Protein AF-A0A133VMM1-F1 (afdb_monomer_lite)

Organism: NCBI:txid1698280

Sequence (182 aa):
MSSNRRFHTDSRLSENFTERGLATLTGQEPHKWGRYILKELLDNALEAVEEDSNNPHIDINIETAKAYRGWKPTEIQVHDNGAGIEEERVEKIFENIDKFGGTKRHYNLPTRGNIGNALMTILGIHGLVGNPLTVKSRDKVHEISVEEDTVSNVPKIIRDSKPVNIDGTEIVADLCIPGAEA

InterPro domains:
  IPR003594 Histidine kinase/HSP90-like ATPase domain [PF02518] (36-105)
  IPR036890 Histidine kinase/HSP90-like ATPase superfamily [G3DSA:3.30.565.10] (4-177)
  IPR036890 Histidine kinase/HSP90-like ATPase superfamily [SSF55874] (35-138)

Radius of gyration: 17.37 Å; chains: 1; bounding box: 45×35×64 Å

Secondary structure (DSSP, 8-state):
----PPP----HHHHTTSHHHHHHHHSS-GGGHHHHHHHHHHHHHHHHHHHH-SS--EEEEEEEEEETTEEEEEEEEEEE-SS---HHHHHHHHHTTTS---SSTTS--S-S-TTS-HHHHHHHHHHHH-SPEEEEETTEEEEEEEE--TTTT-PEEEEEEEE---SSEEEEEE-PPTT---

Structure (mmCIF, N/CA/C/O backbone):
data_AF-A0A133VMM1-F1
#
_entry.id   AF-A0A133VMM1-F1
#
loop_
_atom_site.group_PDB
_atom_site.id
_atom_site.type_symbol
_atom_site.label_atom_id
_atom_site.label_alt_id
_atom_site.label_comp_id
_atom_site.label_asym_id
_atom_site.label_entity_id
_atom_site.label_seq_id
_atom_site.pdbx_PDB_ins_code
_atom_site.Cartn_x
_atom_site.Cartn_y
_atom_site.Cartn_z
_atom_site.occupancy
_atom_site.B_iso_or_equiv
_atom_site.auth_seq_id
_atom_site.auth_comp_id
_atom_site.auth_asym_id
_atom_site.auth_atom_id
_atom_site.pdbx_PDB_model_num
ATOM 1 N N . MET A 1 1 ? -16.585 2.333 43.494 1.00 45.25 1 MET A N 1
ATOM 2 C CA . MET A 1 1 ? -15.659 1.679 42.545 1.00 45.25 1 MET A CA 1
ATOM 3 C C . MET A 1 1 ? -14.640 2.721 42.122 1.00 45.25 1 MET A C 1
ATOM 5 O O . MET A 1 1 ? -15.044 3.731 41.560 1.00 45.25 1 MET A O 1
ATOM 9 N N . SER A 1 2 ? -13.367 2.557 42.492 1.00 45.53 2 SER A N 1
ATOM 10 C CA . SER A 1 2 ? -12.320 3.486 42.053 1.00 45.53 2 SER A CA 1
ATOM 11 C C . SER A 1 2 ? -12.076 3.261 40.564 1.00 45.53 2 SER A C 1
ATOM 13 O O . SER A 1 2 ? -11.796 2.141 40.142 1.00 45.53 2 SER A O 1
ATOM 15 N N . SER A 1 3 ? -12.259 4.304 39.763 1.00 54.03 3 SER A N 1
ATOM 16 C CA . SER A 1 3 ? -11.972 4.278 38.335 1.00 54.03 3 SER A CA 1
ATOM 17 C C . SER A 1 3 ? -10.457 4.145 38.150 1.00 54.03 3 SER A C 1
ATOM 19 O O . SER A 1 3 ? -9.737 5.109 38.397 1.00 54.03 3 SER A O 1
ATOM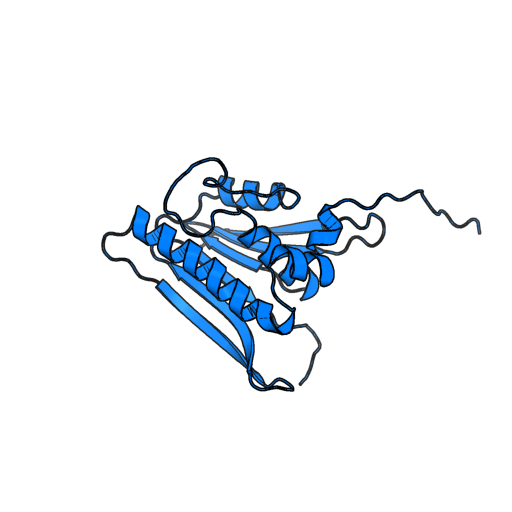 21 N N . ASN A 1 4 ? -9.984 2.978 37.697 1.00 62.22 4 ASN A N 1
ATOM 22 C CA . ASN A 1 4 ? -8.586 2.691 37.331 1.00 62.22 4 ASN A CA 1
ATOM 23 C C . ASN A 1 4 ? -8.146 3.477 36.077 1.00 62.22 4 ASN A C 1
ATOM 25 O O . ASN A 1 4 ? -7.768 2.903 35.059 1.00 62.22 4 ASN A O 1
ATOM 29 N N . ARG A 1 5 ? -8.212 4.810 36.121 1.00 56.50 5 ARG A N 1
ATOM 30 C CA . ARG A 1 5 ? -7.669 5.665 35.062 1.00 56.50 5 ARG A CA 1
ATOM 31 C C . ARG A 1 5 ? -6.154 5.705 35.214 1.00 56.50 5 ARG A C 1
ATOM 33 O O . ARG A 1 5 ? -5.648 6.105 36.260 1.00 56.50 5 ARG A O 1
ATOM 40 N N . ARG A 1 6 ? -5.443 5.258 34.182 1.00 61.59 6 ARG A N 1
ATOM 41 C CA . ARG A 1 6 ? -3.986 5.374 34.079 1.00 61.59 6 ARG A CA 1
ATOM 42 C C . ARG A 1 6 ? -3.631 6.652 33.322 1.00 61.59 6 ARG A C 1
ATOM 44 O O . ARG A 1 6 ? -4.417 7.127 32.510 1.00 61.59 6 ARG A O 1
ATOM 51 N N . PHE A 1 7 ? -2.458 7.203 33.621 1.00 56.31 7 PHE A N 1
ATOM 52 C CA . PHE A 1 7 ? -1.860 8.275 32.830 1.00 56.31 7 PHE A CA 1
ATOM 53 C C . PHE A 1 7 ? -1.581 7.750 31.417 1.00 56.31 7 PHE A C 1
ATOM 55 O O . PHE A 1 7 ? -1.070 6.638 31.273 1.00 56.31 7 PHE A O 1
ATOM 62 N N . HIS A 1 8 ? -1.942 8.529 30.403 1.00 55.78 8 HIS A N 1
ATOM 63 C CA . HIS A 1 8 ? -1.816 8.162 28.997 1.00 55.78 8 HIS A CA 1
ATOM 64 C C . HIS A 1 8 ? -0.985 9.219 28.260 1.00 55.78 8 HIS A C 1
ATOM 66 O O . HIS A 1 8 ? -0.982 10.391 28.641 1.00 55.78 8 HIS A O 1
ATOM 72 N N . THR A 1 9 ? -0.239 8.781 27.251 1.00 51.09 9 THR A N 1
ATOM 73 C CA . THR A 1 9 ? 0.563 9.635 26.374 1.00 51.09 9 THR A CA 1
ATOM 74 C C . THR A 1 9 ? 0.254 9.280 24.930 1.00 51.09 9 THR A C 1
ATOM 76 O O . THR A 1 9 ? 0.409 8.121 24.547 1.00 51.09 9 THR A O 1
ATOM 79 N N . ASP A 1 10 ? -0.115 10.273 24.126 1.00 53.34 10 ASP A N 1
ATOM 80 C CA . ASP A 1 10 ? -0.284 10.099 22.687 1.00 53.34 10 ASP A CA 1
ATOM 81 C C . ASP A 1 10 ? 1.079 10.019 21.987 1.00 53.34 10 ASP A C 1
ATOM 83 O O . ASP A 1 10 ? 1.976 10.835 22.220 1.00 53.34 10 ASP A O 1
ATOM 87 N N . SER A 1 11 ? 1.239 9.029 21.111 1.00 63.03 11 SER A N 1
ATOM 88 C CA . SER A 1 11 ? 2.399 8.927 20.224 1.00 63.03 11 SER A CA 1
ATOM 89 C C . SER A 1 11 ? 2.092 9.596 18.883 1.00 63.03 11 SER A C 1
ATOM 91 O O . SER A 1 11 ? 0.953 9.580 18.432 1.00 63.03 11 SER A O 1
ATOM 93 N N . ARG A 1 12 ? 3.104 10.128 18.182 1.00 64.12 12 ARG A N 1
ATOM 94 C CA . ARG A 1 12 ? 2.920 10.639 16.804 1.00 64.12 12 ARG A CA 1
ATOM 95 C C . ARG A 1 12 ? 2.403 9.575 15.830 1.00 64.12 12 ARG A C 1
ATOM 97 O O . ARG A 1 12 ? 1.841 9.929 14.803 1.00 64.12 12 ARG A O 1
ATOM 104 N N . LEU A 1 13 ? 2.570 8.292 16.162 1.00 69.88 13 LEU A N 1
ATOM 105 C CA . LEU A 1 13 ? 2.031 7.186 15.381 1.00 69.88 13 LEU A CA 1
ATOM 106 C C . LEU A 1 13 ? 0.502 7.243 15.304 1.00 69.88 13 LEU A C 1
ATOM 108 O O . LEU A 1 13 ? -0.031 6.941 14.246 1.00 69.88 13 LEU A O 1
ATOM 112 N N . SER A 1 14 ? -0.203 7.667 16.359 1.00 69.69 14 SER A N 1
ATOM 113 C CA . SER A 1 14 ? -1.670 7.737 16.324 1.00 69.69 14 SER A CA 1
ATOM 114 C C . SER A 1 14 ? -2.173 8.740 15.282 1.00 69.69 14 SER A C 1
ATOM 116 O O . SER A 1 14 ? -3.182 8.487 14.631 1.00 69.69 14 SER A O 1
ATOM 118 N N . GLU A 1 15 ? -1.427 9.822 15.018 1.00 75.31 15 GLU A N 1
ATOM 119 C CA . GLU A 1 15 ? -1.781 10.799 13.980 1.00 75.31 15 GLU A CA 1
ATOM 120 C C . GLU A 1 15 ? -1.805 10.172 12.576 1.00 75.31 15 GLU A C 1
ATOM 122 O O . GLU A 1 15 ? -2.644 10.563 11.761 1.00 75.31 15 GLU A O 1
ATOM 127 N N . ASN A 1 16 ? -0.981 9.147 12.317 1.00 79.00 16 ASN A N 1
ATOM 128 C CA . ASN A 1 16 ? -0.958 8.411 11.045 1.00 79.00 16 ASN A CA 1
ATOM 129 C C . ASN A 1 16 ? -2.244 7.599 10.791 1.00 79.00 16 ASN A C 1
ATOM 131 O O . ASN A 1 16 ? -2.436 7.113 9.682 1.00 79.00 16 ASN A O 1
ATOM 135 N N . PHE A 1 17 ? -3.125 7.473 11.787 1.00 84.00 17 PHE A N 1
ATOM 136 C CA . PHE A 1 17 ? -4.394 6.738 11.716 1.00 84.00 17 PHE A CA 1
ATOM 137 C C . PHE A 1 17 ? -5.583 7.636 12.069 1.00 84.00 17 PHE A C 1
ATOM 139 O O . PHE A 1 17 ? -6.626 7.169 12.507 1.00 84.00 17 PHE A O 1
ATOM 146 N N . THR A 1 18 ? -5.435 8.948 11.877 1.00 86.69 18 THR A N 1
ATOM 147 C CA . THR A 1 18 ? -6.542 9.909 11.970 1.00 86.69 18 THR A CA 1
ATOM 148 C C . THR A 1 18 ? -6.792 10.547 10.616 1.00 86.69 18 THR A C 1
ATOM 150 O O . THR A 1 18 ? -5.847 10.785 9.863 1.00 86.69 18 THR A O 1
ATOM 153 N N . GLU A 1 19 ? -8.040 10.926 10.325 1.00 89.44 19 GLU A N 1
ATOM 154 C CA . GLU A 1 19 ? -8.354 11.610 9.064 1.00 89.44 19 GLU A CA 1
ATOM 155 C C . GLU A 1 19 ? -7.519 12.877 8.857 1.00 89.44 19 GLU A C 1
ATOM 157 O O . GLU A 1 19 ? -6.968 13.102 7.781 1.00 89.44 19 GLU A O 1
ATOM 162 N N . ARG A 1 20 ? -7.364 13.685 9.912 1.00 89.00 20 ARG A N 1
ATOM 163 C CA . ARG A 1 20 ? -6.597 14.938 9.871 1.00 89.00 20 ARG A CA 1
ATOM 164 C C . ARG A 1 20 ? -5.105 14.701 9.630 1.00 89.00 20 ARG A C 1
ATOM 166 O O . ARG A 1 20 ? -4.487 15.427 8.847 1.00 89.00 20 ARG A O 1
ATOM 173 N N . GLY A 1 21 ? -4.514 13.726 10.318 1.00 88.44 21 GLY A N 1
ATOM 174 C CA . GLY A 1 21 ? -3.098 13.407 10.149 1.00 88.44 21 GLY A CA 1
ATOM 175 C C . GLY A 1 21 ? -2.823 12.813 8.771 1.00 88.44 21 GLY A C 1
ATOM 176 O O . GLY A 1 21 ? -1.923 13.283 8.077 1.00 88.44 21 GLY A O 1
ATOM 177 N N . LEU A 1 22 ? -3.671 11.899 8.296 1.00 89.81 22 LEU A N 1
ATOM 178 C CA . LEU A 1 22 ? -3.579 11.354 6.940 1.00 89.81 22 LEU A CA 1
ATOM 179 C C . LEU A 1 22 ? -3.786 12.418 5.862 1.00 89.81 22 LEU A C 1
ATOM 181 O O . LEU A 1 22 ? -3.026 12.449 4.896 1.00 89.81 22 LEU A O 1
ATOM 185 N N . ALA A 1 23 ? -4.728 13.348 6.025 1.00 90.94 23 ALA A N 1
ATOM 186 C CA . ALA A 1 23 ? -4.884 14.462 5.090 1.00 90.94 23 ALA A CA 1
ATOM 187 C C . ALA A 1 23 ? -3.620 15.338 5.020 1.00 90.94 23 ALA A C 1
ATOM 189 O O . ALA A 1 23 ? -3.220 15.777 3.943 1.00 90.94 23 ALA A O 1
ATOM 190 N N . THR A 1 24 ? -2.938 15.522 6.154 1.00 89.50 24 THR A N 1
ATOM 191 C CA . THR A 1 24 ? -1.663 16.251 6.226 1.00 89.50 24 THR A CA 1
ATOM 192 C C . THR A 1 24 ? -0.529 15.483 5.539 1.00 89.50 24 THR A C 1
ATOM 194 O O . THR A 1 24 ? 0.218 16.065 4.756 1.00 89.50 24 THR A O 1
ATOM 197 N N . LEU A 1 25 ? -0.405 14.177 5.797 1.00 86.94 25 LEU A N 1
ATOM 198 C CA . LEU A 1 25 ? 0.664 13.328 5.254 1.00 86.94 25 LEU A CA 1
ATOM 199 C C . LEU A 1 25 ? 0.517 13.057 3.753 1.00 86.94 25 LEU A C 1
ATOM 201 O O . LEU A 1 25 ? 1.519 12.959 3.045 1.00 86.94 25 LEU A O 1
ATOM 205 N N . THR A 1 26 ? -0.719 12.919 3.276 1.00 89.00 26 THR A N 1
ATOM 206 C CA . THR A 1 26 ? -1.033 12.675 1.859 1.00 89.00 26 THR A CA 1
ATOM 207 C C . THR A 1 26 ? -1.166 13.972 1.059 1.00 89.00 26 THR A C 1
ATOM 209 O O . THR A 1 26 ? -1.059 13.958 -0.167 1.00 89.00 26 THR A O 1
ATOM 212 N N . GLY A 1 27 ? -1.429 15.098 1.732 1.00 91.06 27 GLY A N 1
ATOM 213 C CA . GLY A 1 27 ? -1.816 16.356 1.092 1.00 91.06 27 GLY A CA 1
ATOM 214 C C . GLY A 1 27 ? -3.175 16.280 0.385 1.00 91.06 27 GLY A C 1
ATOM 215 O O . GLY A 1 27 ? -3.448 17.093 -0.499 1.00 91.06 27 GLY A O 1
ATOM 216 N N . GLN A 1 28 ? -4.005 15.284 0.713 1.00 92.94 28 GLN A N 1
ATOM 217 C CA . GLN A 1 28 ? -5.286 15.021 0.064 1.00 92.94 28 GLN A CA 1
ATOM 218 C C . GLN A 1 28 ? -6.419 14.899 1.081 1.00 92.94 28 GLN A C 1
ATOM 220 O O . GLN A 1 28 ? -6.287 14.265 2.123 1.00 92.94 28 GLN A O 1
ATOM 225 N N . GLU A 1 29 ? -7.573 15.450 0.720 1.00 91.31 29 GLU A N 1
ATOM 226 C CA . GLU A 1 29 ? -8.823 15.256 1.457 1.00 91.31 29 GLU A CA 1
ATOM 227 C C . GLU A 1 29 ? -9.279 13.783 1.412 1.00 91.31 29 GLU A C 1
ATOM 229 O O . GLU A 1 29 ? -9.057 13.130 0.385 1.00 91.31 29 GLU A O 1
ATOM 234 N N . PRO A 1 30 ? -10.012 13.275 2.426 1.00 90.19 30 PRO A N 1
ATOM 235 C CA . PRO A 1 30 ? -10.423 11.867 2.495 1.00 90.19 30 PRO A CA 1
ATOM 236 C C . PRO A 1 30 ? -11.118 11.336 1.234 1.00 90.19 30 PRO A C 1
ATOM 238 O O . PRO A 1 30 ? -10.804 10.260 0.729 1.00 90.19 30 PRO A O 1
ATOM 241 N N . HIS A 1 31 ? -11.992 12.140 0.622 1.00 88.06 31 HIS A N 1
ATOM 242 C CA . HIS A 1 31 ? -12.698 11.774 -0.614 1.00 88.06 31 HIS A CA 1
ATOM 243 C C . HIS A 1 31 ? -11.787 11.622 -1.851 1.00 88.06 31 HIS A C 1
ATOM 245 O O . HIS A 1 31 ? -12.254 11.196 -2.908 1.00 88.06 31 HIS A O 1
ATOM 251 N N . LYS A 1 32 ? -10.505 11.996 -1.757 1.00 91.12 32 LYS A N 1
ATOM 252 C CA . LYS A 1 32 ? -9.495 11.846 -2.815 1.00 91.12 32 LYS A CA 1
ATOM 253 C C . LYS A 1 32 ? -8.502 10.720 -2.539 1.00 91.12 32 LYS A C 1
ATOM 255 O O . LYS A 1 32 ? -7.676 10.449 -3.410 1.00 91.12 32 LYS A O 1
ATOM 260 N N . TRP A 1 33 ? -8.574 10.046 -1.391 1.00 92.25 33 TRP A N 1
ATOM 261 C CA . TRP A 1 33 ? -7.592 9.027 -1.024 1.00 92.25 33 TRP A CA 1
ATOM 262 C C . TRP A 1 33 ? -7.523 7.854 -1.996 1.00 92.25 33 TRP A C 1
ATOM 264 O O . TRP A 1 33 ? -6.423 7.414 -2.292 1.00 92.25 33 TRP A O 1
ATOM 274 N N . GLY A 1 34 ? -8.631 7.431 -2.611 1.00 93.25 34 GLY A N 1
ATOM 275 C CA . GLY A 1 34 ? -8.564 6.420 -3.675 1.00 93.25 34 GLY A CA 1
ATOM 276 C C . GLY A 1 34 ? -7.642 6.832 -4.837 1.00 93.25 34 GLY A C 1
ATOM 277 O O . GLY A 1 34 ? -6.850 6.036 -5.326 1.00 93.25 34 GLY A O 1
ATOM 278 N N . ARG A 1 35 ? -7.648 8.112 -5.240 1.00 92.06 35 ARG A N 1
ATOM 279 C CA . ARG A 1 35 ? -6.727 8.611 -6.282 1.00 92.06 35 ARG A CA 1
ATOM 280 C C . ARG A 1 35 ? -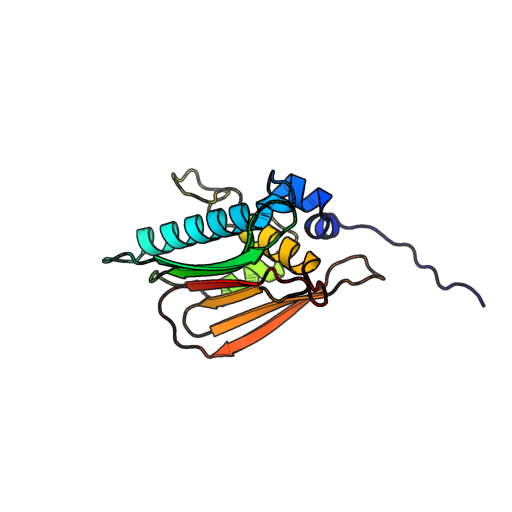5.281 8.663 -5.799 1.00 92.06 35 ARG A C 1
ATOM 282 O O . ARG A 1 35 ? -4.378 8.394 -6.583 1.00 92.06 35 ARG A O 1
ATOM 289 N N . TYR A 1 36 ? -5.075 9.034 -4.537 1.00 93.62 36 TYR A N 1
ATOM 290 C CA . TYR A 1 36 ? -3.757 9.016 -3.906 1.00 93.62 36 TYR A CA 1
ATOM 291 C C . TYR A 1 36 ? -3.179 7.598 -3.886 1.00 93.62 36 TYR A C 1
ATOM 293 O O . TYR A 1 36 ? -2.081 7.398 -4.389 1.00 93.62 36 TYR A O 1
ATOM 301 N N . ILE A 1 37 ? -3.949 6.618 -3.403 1.00 94.81 37 ILE A N 1
ATOM 302 C CA . ILE A 1 37 ? -3.555 5.206 -3.346 1.00 94.81 37 ILE A CA 1
ATOM 303 C C . ILE A 1 37 ? -3.163 4.711 -4.737 1.00 94.81 37 ILE A C 1
ATOM 305 O O . ILE A 1 37 ? -2.047 4.235 -4.909 1.00 94.81 37 ILE A O 1
ATOM 309 N N . LEU A 1 38 ? -4.024 4.901 -5.746 1.00 95.44 38 LEU A N 1
ATOM 310 C CA . LEU A 1 38 ? -3.715 4.502 -7.123 1.00 95.44 38 LEU A CA 1
ATOM 311 C C . LEU A 1 38 ? -2.397 5.112 -7.616 1.00 95.44 38 LEU A C 1
ATOM 313 O O . LEU A 1 38 ? -1.576 4.411 -8.197 1.00 95.44 38 LEU A O 1
ATOM 317 N N . LYS A 1 39 ? -2.190 6.413 -7.383 1.00 93.81 39 LYS A N 1
ATOM 318 C CA . LYS A 1 39 ? -0.970 7.114 -7.791 1.00 93.81 39 LYS A CA 1
ATOM 319 C C . LYS A 1 39 ? 0.266 6.524 -7.112 1.00 93.81 39 LYS A C 1
ATOM 321 O O . LYS A 1 39 ? 1.263 6.306 -7.789 1.00 93.81 39 LYS A O 1
ATOM 326 N N . GLU A 1 40 ? 0.219 6.284 -5.803 1.00 93.56 40 GLU A N 1
ATOM 327 C CA . GLU A 1 40 ? 1.368 5.756 -5.058 1.00 93.56 40 GLU A CA 1
ATOM 328 C C . GLU A 1 40 ? 1.682 4.299 -5.428 1.00 93.56 40 GLU A C 1
ATOM 330 O O . GLU A 1 40 ? 2.848 3.948 -5.587 1.00 93.56 40 GLU A O 1
ATOM 335 N N . LEU A 1 41 ? 0.659 3.457 -5.607 1.00 93.69 41 LEU A N 1
ATOM 336 C CA . LEU A 1 41 ? 0.846 2.074 -6.051 1.00 93.69 41 LEU A CA 1
ATOM 337 C C . LEU A 1 41 ? 1.406 2.014 -7.475 1.00 93.69 41 LEU A C 1
ATOM 339 O O . LEU A 1 41 ? 2.346 1.266 -7.726 1.00 93.69 41 LEU A O 1
ATOM 343 N N . LEU A 1 42 ? 0.887 2.842 -8.385 1.00 93.62 42 LEU A N 1
ATOM 344 C CA . LEU A 1 42 ? 1.380 2.919 -9.758 1.00 93.62 42 LEU A CA 1
ATOM 345 C C . LEU A 1 42 ? 2.817 3.448 -9.832 1.00 93.62 42 LEU A C 1
ATOM 347 O O . LEU A 1 42 ? 3.610 2.931 -10.612 1.00 93.62 42 LEU A O 1
ATOM 351 N N . ASP A 1 43 ? 3.166 4.460 -9.031 1.00 90.31 43 ASP A N 1
ATOM 352 C CA . ASP A 1 43 ? 4.543 4.954 -8.956 1.00 90.31 43 ASP A CA 1
ATOM 353 C C . ASP A 1 43 ? 5.499 3.835 -8.504 1.00 90.31 43 ASP A C 1
ATOM 355 O O . ASP A 1 43 ? 6.548 3.670 -9.119 1.00 90.31 43 ASP A O 1
ATOM 359 N N . ASN A 1 44 ? 5.127 3.032 -7.498 1.00 88.25 44 ASN A N 1
ATOM 360 C CA . ASN A 1 44 ? 5.946 1.901 -7.043 1.00 88.25 44 ASN A CA 1
ATOM 361 C C . ASN A 1 44 ? 6.058 0.788 -8.099 1.00 88.25 44 ASN A C 1
ATOM 363 O O . ASN A 1 44 ? 7.147 0.260 -8.310 1.00 88.25 44 ASN A O 1
ATOM 367 N N . ALA A 1 45 ? 4.951 0.452 -8.766 1.00 91.81 45 ALA A N 1
ATOM 368 C CA . ALA A 1 45 ? 4.914 -0.556 -9.824 1.00 91.81 45 ALA A CA 1
ATOM 369 C C . ALA A 1 45 ? 5.804 -0.162 -11.012 1.00 91.81 45 ALA A C 1
ATOM 371 O O . ALA A 1 45 ? 6.592 -0.973 -11.492 1.00 91.81 45 ALA A O 1
ATOM 372 N N . LEU A 1 46 ? 5.729 1.103 -11.450 1.00 91.25 46 LEU A N 1
ATOM 373 C CA . LEU A 1 46 ?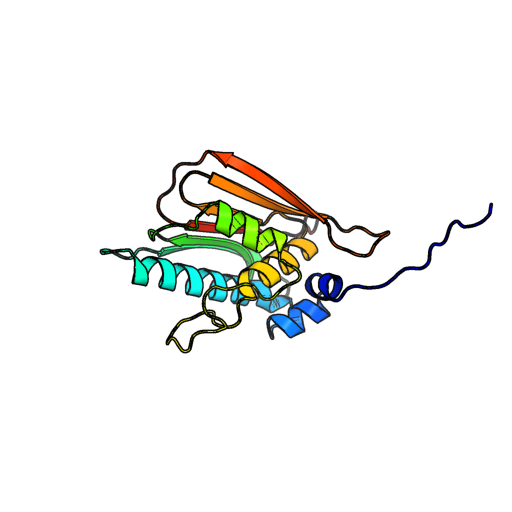 6.579 1.640 -12.517 1.00 91.25 46 LEU A CA 1
ATOM 374 C C . LEU A 1 46 ? 8.060 1.517 -12.170 1.00 91.25 46 LEU A C 1
ATOM 376 O O . LEU A 1 46 ? 8.842 1.063 -12.997 1.00 91.25 46 LEU A O 1
ATOM 380 N N . GLU A 1 47 ? 8.441 1.870 -10.945 1.00 87.00 47 GLU A N 1
ATOM 381 C CA . GLU A 1 47 ? 9.830 1.728 -10.512 1.00 87.00 47 GLU A CA 1
ATOM 382 C C . GLU A 1 47 ? 10.293 0.270 -10.497 1.00 87.00 47 GLU A C 1
ATOM 384 O O . GLU A 1 47 ? 11.404 -0.022 -10.934 1.00 87.00 47 GLU A O 1
ATOM 389 N N . ALA A 1 48 ? 9.446 -0.650 -10.029 1.00 87.75 48 ALA A N 1
ATOM 390 C CA . ALA A 1 48 ? 9.787 -2.067 -9.959 1.00 87.75 48 ALA A CA 1
ATOM 391 C C . ALA A 1 48 ? 10.043 -2.675 -11.348 1.00 87.75 48 ALA A C 1
ATOM 393 O O . ALA A 1 48 ? 10.987 -3.449 -11.518 1.00 87.75 48 ALA A O 1
ATOM 394 N N . VAL A 1 49 ? 9.235 -2.314 -12.349 1.00 92.06 49 VAL A N 1
ATOM 395 C CA . VAL A 1 49 ? 9.394 -2.842 -13.714 1.00 92.06 49 VAL A CA 1
ATOM 396 C C . VAL A 1 49 ? 10.492 -2.132 -14.503 1.00 92.06 49 VAL A C 1
ATOM 398 O O . VAL A 1 49 ? 11.126 -2.767 -15.342 1.00 92.06 49 VAL A O 1
ATOM 401 N N . GLU A 1 50 ? 10.753 -0.848 -14.234 1.00 88.31 50 GLU A N 1
ATOM 402 C CA . GLU A 1 50 ? 11.864 -0.099 -14.842 1.00 88.31 50 GLU A CA 1
ATOM 403 C C . GLU A 1 50 ? 13.234 -0.644 -14.408 1.00 88.31 50 GLU A C 1
ATOM 405 O O . GLU A 1 50 ? 14.183 -0.608 -15.193 1.00 88.31 50 GLU A O 1
ATOM 410 N N . GLU A 1 51 ? 13.347 -1.148 -13.175 1.00 80.25 51 GLU A N 1
ATOM 411 C CA . GLU A 1 51 ? 14.603 -1.671 -12.628 1.00 80.25 51 GLU A CA 1
ATOM 412 C C . GLU A 1 51 ? 14.921 -3.110 -13.089 1.00 80.25 51 GLU A C 1
ATOM 414 O O . GLU A 1 51 ? 16.103 -3.441 -13.193 1.00 80.25 51 GLU A O 1
ATOM 419 N N . ASP A 1 52 ? 13.916 -3.955 -13.382 1.00 79.06 52 ASP A N 1
ATOM 420 C CA . ASP A 1 52 ? 14.136 -5.414 -13.494 1.00 79.06 52 ASP A CA 1
ATOM 421 C C . ASP A 1 52 ? 13.355 -6.148 -14.611 1.00 79.06 52 ASP A C 1
ATOM 423 O O . ASP A 1 52 ? 13.487 -7.362 -14.767 1.00 79.06 52 ASP A O 1
ATOM 427 N N . SER A 1 53 ? 12.550 -5.457 -15.432 1.00 75.12 53 SER A N 1
ATOM 428 C CA . SER A 1 53 ? 11.758 -6.109 -16.490 1.00 75.12 53 SER A CA 1
ATOM 429 C C . SER A 1 53 ? 12.193 -5.711 -17.902 1.00 75.12 53 SER A C 1
ATOM 431 O O . SER A 1 53 ? 12.153 -4.549 -18.298 1.00 75.12 53 SER A O 1
ATOM 433 N N . ASN A 1 54 ? 12.536 -6.708 -18.727 1.00 80.75 54 ASN A N 1
ATOM 434 C CA . ASN A 1 54 ? 12.807 -6.511 -20.160 1.00 80.75 54 ASN A CA 1
ATOM 435 C C . ASN A 1 54 ? 11.526 -6.301 -20.996 1.00 80.75 54 ASN A C 1
ATOM 437 O O . ASN A 1 54 ? 11.608 -5.936 -22.168 1.00 80.75 54 ASN A O 1
ATOM 441 N N . ASN A 1 55 ? 10.350 -6.564 -20.416 1.00 89.88 55 ASN A N 1
ATOM 442 C CA . ASN A 1 55 ? 9.039 -6.345 -21.023 1.00 89.88 55 ASN A CA 1
ATOM 443 C C . ASN A 1 55 ? 8.061 -5.877 -19.926 1.00 89.88 55 ASN A C 1
ATOM 445 O O . ASN A 1 55 ? 7.290 -6.697 -19.412 1.00 89.88 55 ASN A O 1
ATOM 449 N N . PRO A 1 56 ? 8.140 -4.598 -19.518 1.00 91.88 56 PRO A N 1
ATOM 450 C CA . PRO A 1 56 ? 7.405 -4.080 -18.370 1.00 91.88 56 PRO A CA 1
ATOM 451 C C . PRO A 1 56 ? 5.893 -4.178 -18.593 1.00 91.88 56 PRO A C 1
ATOM 453 O O . PRO A 1 56 ? 5.375 -3.744 -19.625 1.00 91.88 56 PRO A O 1
ATOM 456 N N . HIS A 1 57 ? 5.194 -4.738 -17.610 1.00 94.31 57 HIS A N 1
ATOM 457 C CA . HIS A 1 57 ? 3.747 -4.910 -17.606 1.00 94.31 57 HIS A CA 1
ATOM 458 C C . HIS A 1 57 ? 3.178 -4.493 -16.255 1.00 94.31 57 HIS A C 1
ATOM 460 O O . HIS A 1 57 ? 3.729 -4.853 -15.215 1.00 94.31 57 HIS A O 1
ATOM 466 N N . ILE A 1 58 ? 2.085 -3.730 -16.287 1.00 96.69 58 ILE A N 1
ATOM 467 C CA . ILE A 1 58 ? 1.351 -3.315 -15.094 1.00 96.69 58 ILE A CA 1
ATOM 468 C C . ILE A 1 58 ? -0.139 -3.476 -15.379 1.00 96.69 58 ILE A C 1
ATOM 470 O O . ILE A 1 58 ? -0.665 -2.835 -16.293 1.00 96.69 58 ILE A O 1
ATOM 474 N N . ASP A 1 59 ? -0.809 -4.287 -14.571 1.00 97.81 59 ASP A N 1
ATOM 475 C CA . ASP A 1 59 ? -2.257 -4.436 -14.566 1.00 97.81 59 ASP A CA 1
ATOM 476 C C . ASP A 1 59 ? -2.869 -3.563 -13.472 1.00 97.81 59 ASP A C 1
ATOM 478 O O . ASP A 1 59 ? -2.399 -3.518 -12.333 1.00 97.81 59 ASP A O 1
ATOM 482 N N . ILE A 1 60 ? -3.943 -2.855 -13.821 1.00 98.06 60 ILE A N 1
ATOM 483 C CA . ILE A 1 60 ? -4.683 -2.004 -12.890 1.00 98.06 60 ILE A CA 1
ATOM 484 C C . ILE A 1 60 ? -6.154 -2.388 -12.966 1.00 98.06 60 ILE A C 1
ATOM 486 O O . ILE A 1 60 ? -6.787 -2.227 -14.012 1.00 98.06 60 ILE A O 1
ATOM 490 N N . ASN A 1 61 ? -6.710 -2.823 -11.840 1.00 97.88 61 ASN A N 1
ATOM 491 C CA . ASN A 1 61 ? -8.140 -3.040 -11.681 1.00 97.88 61 ASN A CA 1
ATOM 492 C C . ASN A 1 61 ? -8.694 -2.079 -10.622 1.00 97.88 61 ASN A C 1
ATOM 494 O O . ASN A 1 61 ? -8.088 -1.865 -9.571 1.00 97.88 61 ASN A O 1
ATOM 498 N N . ILE A 1 62 ? -9.830 -1.448 -10.922 1.00 96.62 62 ILE A N 1
ATOM 499 C CA . ILE A 1 62 ? -10.479 -0.493 -10.021 1.00 96.62 62 ILE A CA 1
ATOM 500 C C . ILE A 1 62 ? -11.964 -0.807 -9.987 1.00 96.62 62 ILE A C 1
ATOM 502 O O . ILE A 1 62 ? -12.688 -0.549 -10.953 1.00 96.62 62 ILE A O 1
ATOM 506 N N . GLU A 1 63 ? -12.428 -1.290 -8.844 1.00 95.44 63 GLU A N 1
ATOM 507 C CA . GLU A 1 63 ? -13.854 -1.396 -8.583 1.00 95.44 63 GLU A CA 1
ATOM 508 C C . GLU A 1 63 ? -14.390 -0.061 -8.075 1.00 95.44 63 GLU A C 1
ATOM 510 O O . GLU A 1 63 ? -13.707 0.685 -7.364 1.00 95.44 63 GLU A O 1
ATOM 515 N N . THR A 1 64 ? -15.623 0.276 -8.456 1.00 92.88 64 THR A N 1
ATOM 516 C CA . THR A 1 64 ? -16.241 1.538 -8.048 1.00 92.88 64 THR A CA 1
ATOM 517 C C . THR A 1 64 ? -17.687 1.354 -7.624 1.00 92.88 64 THR A C 1
ATOM 519 O O . THR A 1 64 ? -18.426 0.549 -8.187 1.00 92.88 64 THR A O 1
ATOM 522 N N . ALA A 1 65 ? -18.116 2.187 -6.679 1.00 89.56 65 ALA A N 1
ATOM 523 C CA . ALA A 1 65 ? -19.507 2.294 -6.269 1.00 89.56 65 ALA A CA 1
ATOM 524 C C . ALA A 1 65 ? -20.009 3.733 -6.380 1.00 89.56 65 ALA A C 1
ATOM 526 O O . ALA A 1 65 ? -19.245 4.708 -6.340 1.00 89.56 65 ALA A O 1
ATOM 527 N N . LYS A 1 66 ? -21.330 3.866 -6.502 1.00 87.6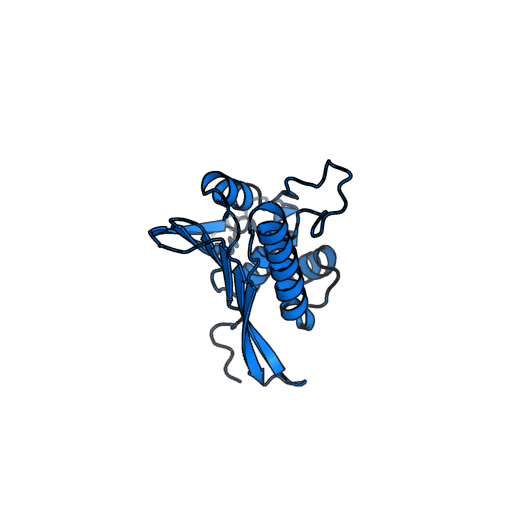9 66 LYS A N 1
ATOM 528 C CA . LYS A 1 66 ? -21.998 5.164 -6.513 1.00 87.69 66 LYS A CA 1
ATOM 529 C C . LYS A 1 66 ? -21.839 5.838 -5.147 1.00 87.69 66 LYS A C 1
ATOM 531 O O . LYS A 1 66 ? -22.003 5.217 -4.104 1.00 87.69 66 LYS A O 1
ATOM 536 N N . ALA A 1 67 ? -21.540 7.127 -5.164 1.00 80.62 67 ALA A N 1
ATOM 537 C CA . ALA A 1 67 ? -21.450 7.990 -3.996 1.00 80.62 67 ALA A CA 1
ATOM 538 C C . ALA A 1 67 ? -22.307 9.246 -4.202 1.00 80.62 67 ALA A C 1
ATOM 540 O O . ALA A 1 67 ? -22.778 9.529 -5.306 1.00 80.62 67 ALA A O 1
ATOM 541 N N . TYR A 1 68 ? -22.466 10.050 -3.145 1.00 76.31 68 TYR A N 1
ATOM 542 C CA . TYR A 1 68 ? -23.250 11.292 -3.187 1.00 76.31 68 TYR A CA 1
ATOM 543 C C . TYR A 1 68 ? -22.823 12.247 -4.321 1.00 76.31 68 TYR A C 1
ATOM 545 O O . TYR A 1 68 ? -23.651 12.951 -4.896 1.00 76.31 68 TYR A O 1
ATOM 553 N N . ARG A 1 69 ? -21.531 12.253 -4.684 1.00 74.75 69 ARG A N 1
ATOM 554 C CA . ARG A 1 69 ? -20.973 13.042 -5.795 1.00 74.75 69 ARG A CA 1
ATOM 555 C C . ARG A 1 69 ? -20.197 12.173 -6.786 1.00 74.75 69 ARG A C 1
ATOM 557 O O . ARG A 1 69 ? -18.985 12.312 -6.922 1.00 74.75 69 ARG A O 1
ATOM 564 N N . GLY A 1 70 ? -20.909 11.306 -7.502 1.00 83.69 70 GLY A N 1
ATOM 565 C CA . GLY A 1 70 ? -20.353 10.519 -8.606 1.00 83.69 70 GLY A CA 1
ATOM 566 C C . GLY A 1 70 ? -19.977 9.103 -8.189 1.00 83.69 70 GLY A C 1
ATOM 567 O O . GLY A 1 70 ? -20.749 8.445 -7.499 1.00 83.69 70 GLY A O 1
ATOM 568 N N . TRP A 1 71 ? -18.815 8.635 -8.632 1.00 86.12 71 TRP A N 1
ATOM 569 C CA . TRP A 1 71 ? -18.299 7.299 -8.337 1.00 86.12 71 TRP A CA 1
ATOM 570 C C . TRP A 1 71 ? -17.066 7.409 -7.451 1.00 86.12 71 TRP A C 1
ATOM 572 O O . TRP A 1 71 ? -16.241 8.306 -7.645 1.00 86.12 71 TRP A O 1
ATOM 582 N N . LYS A 1 72 ? -16.948 6.502 -6.485 1.00 88.00 72 LYS A N 1
ATOM 583 C CA . LYS A 1 72 ? -15.759 6.359 -5.644 1.00 88.00 72 LYS A CA 1
ATOM 584 C C . LYS A 1 72 ? -15.139 4.975 -5.856 1.00 88.00 72 LYS A C 1
ATOM 586 O O . LYS A 1 72 ? -15.905 4.026 -6.030 1.00 88.00 72 LYS A O 1
ATOM 591 N N . PRO A 1 73 ? -13.802 4.848 -5.830 1.00 91.88 73 PRO A N 1
ATOM 592 C CA . PRO A 1 73 ? -13.154 3.546 -5.759 1.00 91.88 73 PRO A CA 1
ATOM 593 C C . PRO A 1 73 ? -13.585 2.799 -4.496 1.00 91.88 73 PRO A C 1
ATOM 595 O O . PRO A 1 73 ? -13.658 3.402 -3.422 1.00 91.88 73 PRO A O 1
ATOM 598 N N . THR A 1 74 ? -13.886 1.518 -4.650 1.00 93.06 74 THR A N 1
ATOM 599 C CA . THR A 1 74 ? -14.169 0.571 -3.564 1.00 93.06 74 THR A CA 1
ATOM 600 C C . THR A 1 74 ? -13.059 -0.448 -3.410 1.00 93.06 74 THR A C 1
ATOM 602 O O . THR A 1 74 ? -12.803 -0.877 -2.299 1.00 93.06 74 THR A O 1
ATOM 605 N N . GLU A 1 75 ? -12.353 -0.758 -4.492 1.00 96.12 75 GLU A N 1
ATOM 606 C CA . GLU A 1 75 ? -11.138 -1.560 -4.475 1.00 96.12 75 GLU A CA 1
ATOM 607 C C . GLU A 1 75 ? -10.173 -1.001 -5.521 1.00 96.12 75 GLU A C 1
ATOM 609 O O . GLU A 1 75 ? -10.593 -0.556 -6.595 1.00 96.12 75 GLU A O 1
ATOM 614 N N . ILE A 1 76 ? -8.884 -0.984 -5.196 1.00 97.81 76 ILE A N 1
ATOM 615 C CA . ILE A 1 76 ? -7.812 -0.664 -6.136 1.00 97.81 76 ILE A CA 1
ATOM 616 C C . ILE A 1 76 ? -6.796 -1.792 -6.077 1.00 97.81 76 ILE A C 1
ATOM 618 O O . ILE A 1 76 ? -6.201 -2.036 -5.031 1.00 97.81 76 ILE A O 1
ATOM 622 N N . GLN A 1 77 ? -6.559 -2.424 -7.214 1.00 98.00 77 GLN A N 1
ATOM 623 C CA . GLN A 1 77 ? -5.555 -3.458 -7.388 1.00 98.00 77 GLN A CA 1
ATOM 624 C C . GLN A 1 77 ? -4.543 -2.991 -8.430 1.00 98.00 77 GLN A C 1
ATOM 626 O O . GLN A 1 77 ? -4.916 -2.560 -9.523 1.00 98.00 77 GLN A O 1
ATOM 631 N N . VAL A 1 78 ? -3.262 -3.071 -8.078 1.00 97.94 78 VAL A N 1
ATOM 632 C CA . VAL A 1 78 ? -2.144 -2.818 -8.992 1.00 97.94 78 VAL A CA 1
ATOM 633 C C . VAL A 1 78 ? -1.212 -4.017 -8.928 1.00 97.94 78 VAL A C 1
ATOM 635 O O . VAL A 1 78 ? -0.741 -4.358 -7.843 1.00 97.94 78 VAL A O 1
ATOM 638 N N . HIS A 1 79 ? -0.968 -4.643 -10.076 1.00 97.50 79 HIS A N 1
ATOM 639 C CA . HIS A 1 79 ? -0.022 -5.743 -10.252 1.00 97.50 79 HIS A CA 1
ATOM 640 C C . HIS A 1 79 ? 1.068 -5.336 -11.236 1.00 97.50 79 HIS A C 1
ATOM 642 O O . HIS A 1 79 ? 0.776 -4.724 -12.259 1.00 97.50 79 HIS A O 1
ATOM 648 N N . ASP A 1 80 ? 2.314 -5.662 -10.919 1.00 96.19 80 ASP A N 1
ATOM 649 C CA . ASP A 1 80 ? 3.476 -5.458 -11.772 1.00 96.19 80 ASP A CA 1
ATOM 650 C C . ASP A 1 80 ? 4.258 -6.760 -11.956 1.00 96.19 80 ASP A C 1
ATOM 652 O O . ASP A 1 80 ? 4.254 -7.619 -11.078 1.00 96.19 80 ASP A O 1
ATOM 656 N N . ASN A 1 81 ? 4.962 -6.888 -13.083 1.00 95.19 81 ASN A N 1
ATOM 657 C CA . ASN A 1 81 ? 5.817 -8.042 -13.380 1.00 95.19 81 ASN A CA 1
ATOM 658 C C . ASN A 1 81 ? 7.308 -7.806 -13.058 1.00 95.19 81 ASN A C 1
ATOM 660 O O . ASN A 1 81 ? 8.180 -8.343 -13.745 1.00 95.19 81 ASN A O 1
ATOM 664 N N . GLY A 1 82 ? 7.613 -6.958 -12.070 1.00 92.81 82 GLY A N 1
ATOM 665 C CA . GLY A 1 82 ? 8.977 -6.646 -11.643 1.00 92.81 82 GLY A CA 1
ATOM 666 C C . GLY A 1 82 ? 9.599 -7.712 -10.731 1.00 92.81 82 GLY A C 1
ATOM 667 O O . GLY A 1 82 ? 9.166 -8.862 -10.672 1.00 92.81 82 GLY A O 1
ATOM 668 N N . ALA A 1 83 ? 10.620 -7.313 -9.967 1.00 89.25 83 ALA A N 1
ATOM 669 C CA . ALA A 1 83 ? 11.398 -8.193 -9.078 1.00 89.25 83 ALA A CA 1
ATOM 670 C C . ALA A 1 83 ? 10.614 -8.770 -7.878 1.00 89.25 83 ALA A C 1
ATOM 672 O O . ALA A 1 83 ? 11.078 -9.675 -7.168 1.00 89.25 83 ALA A O 1
ATOM 673 N N . GLY A 1 84 ? 9.469 -8.162 -7.565 1.00 89.81 84 GLY A N 1
ATOM 674 C CA . GLY A 1 84 ? 8.800 -8.336 -6.284 1.00 89.81 84 GLY A CA 1
ATOM 675 C C . GLY A 1 84 ? 9.556 -7.688 -5.114 1.00 89.81 84 GLY A C 1
ATOM 676 O O . GLY A 1 84 ? 10.733 -7.325 -5.182 1.00 89.81 84 GLY A O 1
ATOM 677 N N . ILE A 1 85 ? 8.872 -7.577 -3.984 1.00 85.88 85 ILE A N 1
ATOM 678 C CA . ILE A 1 85 ? 9.410 -7.147 -2.693 1.00 85.88 85 ILE A CA 1
ATOM 679 C C . ILE A 1 85 ? 9.879 -8.375 -1.891 1.00 85.88 85 ILE A C 1
ATOM 681 O O . ILE A 1 85 ? 9.112 -9.314 -1.683 1.00 85.88 85 ILE A O 1
ATOM 685 N N . GLU A 1 86 ? 11.128 -8.351 -1.412 1.00 86.06 86 GLU A N 1
ATOM 686 C CA . GLU A 1 86 ? 11.665 -9.320 -0.438 1.00 86.06 86 GLU A CA 1
ATOM 687 C C . GLU A 1 86 ? 10.780 -9.405 0.813 1.00 86.06 86 GLU A C 1
ATOM 689 O O . GLU A 1 86 ? 10.419 -8.364 1.366 1.00 86.06 86 GLU A O 1
ATOM 694 N N . GLU A 1 87 ? 10.511 -10.606 1.331 1.00 81.94 87 GLU A N 1
ATOM 695 C CA . GLU A 1 87 ? 9.694 -10.776 2.544 1.00 81.94 87 GLU A CA 1
ATOM 696 C C . GLU A 1 87 ? 10.238 -9.962 3.724 1.00 81.94 87 GLU A C 1
ATOM 698 O O . GLU A 1 87 ? 9.503 -9.188 4.330 1.00 81.94 87 GLU A O 1
ATOM 703 N N . GLU A 1 88 ? 11.542 -10.048 4.002 1.00 80.56 88 GLU A N 1
ATOM 704 C CA . GLU A 1 88 ? 12.168 -9.299 5.099 1.00 80.56 88 GLU A CA 1
ATOM 705 C C . GLU A 1 88 ? 11.958 -7.779 4.935 1.00 80.56 88 GLU A C 1
ATOM 707 O O . GLU A 1 88 ? 11.875 -7.023 5.906 1.00 80.56 88 GLU A O 1
ATOM 712 N N . ARG A 1 89 ? 11.855 -7.297 3.689 1.00 78.38 89 ARG A N 1
ATOM 713 C CA . ARG A 1 89 ? 11.574 -5.889 3.393 1.00 78.38 89 ARG A CA 1
ATOM 714 C C . ARG A 1 89 ? 10.106 -5.555 3.636 1.00 78.38 89 ARG A C 1
ATOM 716 O O . ARG A 1 89 ? 9.845 -4.496 4.204 1.00 78.38 89 ARG A O 1
ATOM 723 N N . VAL A 1 90 ? 9.178 -6.431 3.247 1.00 77.69 90 VAL A N 1
ATOM 724 C CA . VAL A 1 90 ? 7.750 -6.317 3.587 1.00 77.69 90 VAL A CA 1
ATOM 725 C C . VAL A 1 90 ? 7.600 -6.235 5.110 1.00 77.69 90 VAL A C 1
ATOM 727 O O . VAL A 1 90 ? 7.038 -5.268 5.620 1.00 77.69 90 VAL A O 1
ATOM 730 N N . GLU A 1 91 ? 8.199 -7.166 5.852 1.00 78.31 91 GLU A N 1
ATOM 731 C CA . GLU A 1 91 ? 8.171 -7.190 7.319 1.00 78.31 91 GLU A CA 1
ATOM 732 C C . GLU A 1 91 ? 8.716 -5.892 7.929 1.00 78.31 91 GLU A C 1
ATOM 734 O O . GLU A 1 91 ? 8.026 -5.241 8.719 1.00 78.31 91 GLU A O 1
ATOM 739 N N . LYS A 1 92 ? 9.901 -5.443 7.494 1.00 76.62 92 LYS A N 1
ATOM 740 C CA . LYS A 1 92 ? 10.523 -4.198 7.976 1.00 76.62 92 LYS A CA 1
ATOM 741 C C . LYS A 1 92 ? 9.677 -2.955 7.725 1.00 76.62 92 LYS A C 1
ATOM 743 O O . LYS A 1 92 ? 9.682 -2.057 8.571 1.00 76.62 92 LYS A O 1
ATOM 748 N N . ILE A 1 93 ? 8.992 -2.870 6.580 1.00 71.62 93 ILE A N 1
ATOM 749 C CA . ILE A 1 93 ? 8.102 -1.743 6.259 1.00 71.62 93 ILE A CA 1
ATOM 750 C C . ILE A 1 93 ? 6.995 -1.655 7.308 1.00 71.62 93 ILE A C 1
ATOM 752 O O . ILE A 1 93 ? 6.736 -0.577 7.842 1.00 71.62 93 ILE A O 1
ATOM 756 N N . PHE A 1 94 ? 6.381 -2.786 7.652 1.00 70.38 94 PHE A N 1
ATOM 757 C CA . PHE A 1 94 ? 5.251 -2.790 8.572 1.00 70.38 94 PHE A CA 1
ATOM 758 C C . PHE A 1 94 ? 5.668 -2.722 10.043 1.00 70.38 94 PHE A C 1
ATOM 760 O O . PHE A 1 94 ? 4.907 -2.202 10.858 1.00 70.38 94 PHE A O 1
ATOM 767 N N . GLU A 1 95 ? 6.851 -3.215 10.415 1.00 72.75 95 GLU A N 1
ATOM 768 C CA . GLU A 1 95 ? 7.419 -3.048 11.764 1.00 72.75 95 GLU A CA 1
ATOM 769 C C . GLU A 1 95 ? 7.778 -1.598 12.094 1.00 72.75 95 GLU A C 1
ATOM 771 O O . GLU A 1 95 ? 7.786 -1.226 13.264 1.00 72.75 95 GLU A O 1
ATOM 776 N N . ASN A 1 96 ? 8.050 -0.778 11.078 1.00 67.56 96 ASN A N 1
ATOM 777 C CA . ASN A 1 96 ? 8.468 0.614 11.233 1.00 67.56 96 ASN A CA 1
ATOM 778 C C . ASN A 1 96 ? 7.416 1.601 10.714 1.00 67.56 96 ASN A C 1
ATOM 780 O O . ASN A 1 96 ? 7.767 2.642 10.161 1.00 67.56 96 ASN A O 1
ATOM 784 N N . ILE A 1 97 ? 6.126 1.296 10.881 1.00 67.88 97 ILE A N 1
ATOM 785 C CA . ILE A 1 97 ? 5.040 2.167 10.404 1.00 67.88 97 ILE A CA 1
ATOM 786 C C . ILE A 1 97 ? 4.994 3.541 11.095 1.00 67.88 97 ILE A C 1
ATOM 788 O O . ILE A 1 97 ? 4.343 4.472 10.633 1.00 67.88 97 ILE A O 1
ATOM 792 N N . ASP A 1 98 ? 5.678 3.673 12.229 1.00 60.44 98 ASP A N 1
ATOM 793 C CA . ASP A 1 98 ? 5.879 4.917 12.966 1.00 60.44 98 ASP A CA 1
ATOM 794 C C . ASP A 1 98 ? 6.957 5.807 12.340 1.00 60.44 98 ASP A C 1
ATOM 796 O O . ASP A 1 98 ? 7.150 6.949 12.765 1.00 60.44 98 ASP A O 1
ATOM 800 N N . LYS A 1 99 ? 7.657 5.306 11.319 1.00 61.94 99 LYS A N 1
ATOM 801 C CA . LYS A 1 99 ? 8.775 5.975 10.663 1.00 61.94 99 LYS A CA 1
ATOM 802 C C . LYS A 1 99 ? 8.502 6.131 9.172 1.00 61.94 99 LYS A C 1
ATOM 804 O O . LYS A 1 99 ? 7.934 5.272 8.509 1.00 61.94 99 LYS A O 1
ATOM 809 N N . PHE A 1 100 ? 9.010 7.228 8.618 1.00 58.06 100 PHE A N 1
ATOM 810 C CA . PHE A 1 100 ? 9.169 7.367 7.174 1.00 58.06 100 PHE A CA 1
ATOM 811 C C . PHE A 1 100 ? 10.200 6.332 6.706 1.00 58.06 100 PHE A C 1
ATOM 813 O O . PHE A 1 100 ? 11.381 6.443 7.044 1.00 58.06 100 PHE A O 1
ATOM 820 N N . GLY A 1 101 ? 9.749 5.319 5.970 1.00 56.56 101 GLY A N 1
ATOM 821 C CA . GLY A 1 101 ? 10.546 4.176 5.542 1.00 56.56 101 GLY A CA 1
ATOM 822 C C . GLY A 1 101 ? 10.650 4.115 4.023 1.00 56.56 101 GLY A C 1
ATOM 823 O O . GLY A 1 101 ? 9.652 4.036 3.315 1.00 56.56 101 GLY A O 1
ATOM 824 N N . GLY A 1 102 ? 11.873 4.137 3.501 1.00 59.44 102 GLY A N 1
ATOM 825 C CA . GLY A 1 102 ? 12.122 4.001 2.070 1.00 59.44 102 GLY A CA 1
ATOM 826 C C . GLY A 1 102 ? 13.609 3.885 1.777 1.00 59.44 102 GLY A C 1
ATOM 827 O O . GLY A 1 102 ? 14.441 4.387 2.529 1.00 59.44 102 GLY A O 1
ATOM 828 N N . THR A 1 103 ? 13.958 3.234 0.672 1.00 57.38 103 THR A N 1
ATOM 829 C CA . THR A 1 103 ? 15.358 3.041 0.260 1.00 57.38 103 THR A CA 1
ATOM 830 C C . THR A 1 103 ? 15.967 4.290 -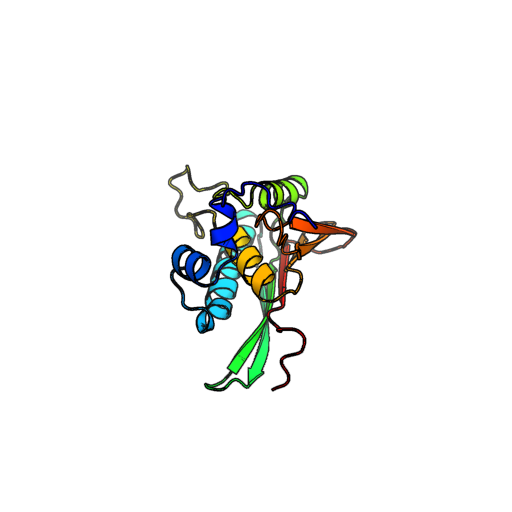0.382 1.00 57.38 103 THR A C 1
ATOM 832 O O . THR A 1 103 ? 17.178 4.354 -0.554 1.00 57.38 103 THR A O 1
ATOM 835 N N . LYS A 1 104 ? 15.140 5.292 -0.716 1.00 56.78 104 LYS A N 1
ATOM 836 C CA . LYS A 1 104 ? 15.498 6.412 -1.605 1.00 56.78 104 LYS A CA 1
ATOM 837 C C . LYS A 1 104 ? 15.639 7.762 -0.894 1.00 56.78 104 LYS A C 1
ATOM 839 O O . LYS A 1 104 ? 16.368 8.621 -1.368 1.00 56.78 104 LYS A O 1
ATOM 844 N N . ARG A 1 105 ? 15.075 7.912 0.311 1.00 56.00 105 ARG A N 1
ATOM 845 C CA . ARG A 1 105 ? 14.977 9.185 1.062 1.00 56.00 105 ARG A CA 1
ATOM 846 C C . ARG A 1 105 ? 16.318 9.880 1.355 1.00 56.00 105 ARG A C 1
ATOM 848 O O . ARG A 1 105 ? 16.344 11.072 1.651 1.00 56.00 105 ARG A O 1
ATOM 855 N N . HIS A 1 106 ? 17.423 9.139 1.304 1.00 62.38 106 HIS A N 1
ATOM 856 C CA . HIS A 1 106 ? 18.778 9.646 1.543 1.00 62.38 106 HIS A CA 1
ATOM 857 C C . HIS A 1 106 ? 19.642 9.724 0.274 1.00 62.38 106 HIS A C 1
ATOM 859 O O . HIS A 1 106 ? 20.810 10.097 0.360 1.00 62.38 106 HIS A O 1
ATOM 865 N N . TYR A 1 107 ? 19.078 9.406 -0.894 1.00 55.19 107 TYR A N 1
ATOM 866 C CA . TYR A 1 107 ? 19.773 9.389 -2.175 1.00 55.19 107 TYR A CA 1
ATOM 867 C C . TYR A 1 107 ? 19.137 10.390 -3.150 1.00 55.19 107 TYR A C 1
ATOM 869 O O . TYR A 1 107 ? 17.924 10.427 -3.336 1.00 55.19 107 TYR A O 1
ATOM 877 N N . ASN A 1 108 ? 19.966 11.198 -3.816 1.00 57.91 108 ASN A N 1
ATOM 878 C CA . ASN A 1 108 ? 19.517 12.105 -4.877 1.00 57.91 108 ASN A CA 1
ATOM 879 C C . ASN A 1 108 ? 19.406 11.338 -6.202 1.00 57.91 108 ASN A C 1
ATOM 881 O O . ASN A 1 108 ? 20.285 11.439 -7.056 1.00 57.91 108 ASN A O 1
ATOM 885 N N . LEU A 1 109 ? 18.348 10.543 -6.348 1.00 57.91 109 LEU A N 1
ATOM 886 C CA . LEU A 1 109 ? 18.050 9.789 -7.566 1.00 57.91 109 LEU A CA 1
ATOM 887 C C . LEU A 1 109 ? 16.796 10.359 -8.246 1.00 57.91 109 LEU A C 1
ATOM 889 O O . LEU A 1 109 ? 15.869 10.761 -7.534 1.00 57.91 109 LEU A O 1
ATOM 893 N N . PRO A 1 110 ? 16.722 10.387 -9.592 1.00 59.03 110 PRO A N 1
ATOM 894 C CA . PRO A 1 110 ? 15.518 10.780 -10.324 1.00 59.03 110 PRO A CA 1
ATOM 895 C C . PRO A 1 110 ? 14.465 9.664 -10.227 1.00 59.03 110 PRO A C 1
ATOM 897 O O . PRO A 1 110 ? 14.202 8.953 -11.188 1.00 59.03 110 PRO A O 1
ATOM 900 N N . THR A 1 111 ? 13.910 9.483 -9.032 1.00 59.50 111 THR A N 1
ATOM 901 C CA . THR A 1 111 ? 12.985 8.400 -8.679 1.00 59.50 111 THR A CA 1
ATOM 902 C C . THR A 1 111 ? 11.614 8.959 -8.317 1.00 59.50 111 THR A C 1
ATOM 904 O O . THR A 1 111 ? 11.482 10.119 -7.907 1.00 59.50 111 THR A O 1
ATOM 907 N N . ARG A 1 112 ? 10.583 8.135 -8.491 1.00 70.56 112 ARG A N 1
ATOM 908 C CA . ARG A 1 112 ? 9.228 8.399 -8.002 1.00 70.56 112 ARG A CA 1
ATOM 909 C C . ARG A 1 112 ? 9.186 8.055 -6.499 1.00 70.56 112 ARG A C 1
ATOM 911 O O . ARG A 1 112 ? 10.131 7.513 -5.939 1.00 70.56 112 ARG A O 1
ATOM 918 N N . GLY A 1 113 ? 8.148 8.480 -5.776 1.00 61.75 113 GLY A N 1
ATOM 919 C CA . GLY A 1 113 ? 7.955 8.037 -4.379 1.00 61.75 113 GLY A CA 1
ATOM 920 C C . GLY A 1 113 ? 9.060 8.388 -3.353 1.00 61.75 113 GLY A C 1
ATOM 921 O O . GLY A 1 113 ? 9.268 7.651 -2.391 1.00 61.75 113 GLY A O 1
ATOM 922 N N . ASN A 1 114 ? 9.765 9.519 -3.484 1.00 60.31 114 ASN A N 1
ATOM 923 C CA . ASN A 1 114 ? 10.974 9.803 -2.681 1.00 60.31 114 ASN A CA 1
ATOM 924 C C . ASN A 1 114 ? 10.740 10.106 -1.171 1.00 60.31 114 ASN A C 1
ATOM 926 O O . ASN A 1 114 ? 11.682 10.179 -0.382 1.00 60.31 114 ASN A O 1
ATOM 930 N N . ILE A 1 115 ? 9.489 10.301 -0.731 1.00 63.06 115 ILE A N 1
ATOM 931 C CA . ILE A 1 115 ? 9.172 10.658 0.670 1.00 63.06 115 ILE A CA 1
ATOM 932 C C . ILE A 1 115 ? 9.252 9.436 1.604 1.00 63.06 115 ILE A C 1
ATOM 934 O O . ILE A 1 115 ? 9.605 9.591 2.778 1.00 63.06 115 ILE A O 1
ATOM 938 N N . GLY A 1 116 ? 8.958 8.232 1.093 1.00 67.69 116 GLY A N 1
ATOM 939 C CA . GLY A 1 116 ? 8.937 6.996 1.885 1.00 67.69 116 GLY A CA 1
ATOM 940 C C . GLY A 1 116 ? 7.767 6.906 2.874 1.00 67.69 116 GLY A C 1
ATOM 941 O O . GLY A 1 116 ? 7.924 6.362 3.962 1.00 67.69 116 GLY A O 1
ATOM 942 N N . ASN A 1 117 ? 6.610 7.498 2.550 1.00 76.81 117 ASN A N 1
ATOM 943 C CA . ASN A 1 117 ? 5.399 7.415 3.378 1.00 76.81 117 ASN A CA 1
ATOM 944 C C . ASN A 1 117 ? 4.246 6.632 2.742 1.00 76.81 117 ASN A C 1
ATOM 946 O O . ASN A 1 117 ? 3.275 6.385 3.444 1.00 76.81 117 ASN A O 1
ATOM 950 N N . ALA A 1 118 ? 4.340 6.238 1.469 1.00 82.19 118 ALA A N 1
ATOM 951 C CA . ALA A 1 118 ? 3.229 5.664 0.709 1.00 82.19 118 ALA A CA 1
ATOM 952 C C . ALA A 1 118 ? 2.551 4.477 1.411 1.00 82.19 118 ALA A C 1
ATOM 954 O O . ALA A 1 118 ? 1.373 4.540 1.734 1.00 82.19 118 ALA A O 1
ATOM 955 N N . LEU A 1 119 ? 3.285 3.404 1.714 1.00 83.38 119 LEU A N 1
ATOM 956 C CA . LEU A 1 119 ? 2.681 2.230 2.359 1.00 83.38 119 LEU A CA 1
ATOM 957 C C . LEU A 1 119 ? 2.187 2.524 3.782 1.00 83.38 119 LEU A C 1
ATOM 959 O O . LEU A 1 119 ? 1.174 1.971 4.197 1.00 83.38 119 LEU A O 1
ATOM 963 N N . MET A 1 120 ? 2.850 3.433 4.506 1.00 85.06 120 MET A N 1
ATOM 964 C CA . MET A 1 120 ? 2.406 3.879 5.830 1.00 85.06 120 MET A CA 1
ATOM 965 C C . MET A 1 120 ? 1.059 4.607 5.750 1.00 85.06 120 MET A C 1
ATOM 967 O O . MET A 1 120 ? 0.158 4.304 6.524 1.00 85.06 120 MET A O 1
ATOM 971 N N . THR A 1 121 ? 0.901 5.562 4.832 1.00 89.00 121 THR A N 1
ATOM 972 C CA . THR A 1 121 ? -0.349 6.320 4.680 1.00 89.00 121 THR A CA 1
ATOM 973 C C . THR A 1 121 ? -1.462 5.460 4.095 1.00 89.00 121 THR A C 1
ATOM 975 O O . THR A 1 121 ? -2.595 5.579 4.550 1.00 89.00 121 THR A O 1
ATOM 978 N N . ILE A 1 122 ? -1.160 4.563 3.148 1.00 92.06 122 ILE A N 1
ATOM 979 C CA . ILE A 1 122 ? -2.125 3.584 2.624 1.00 92.06 122 ILE A CA 1
ATOM 980 C C . ILE A 1 122 ? -2.628 2.698 3.767 1.00 92.06 122 ILE A C 1
ATOM 982 O O . ILE A 1 122 ? -3.834 2.584 3.963 1.00 92.06 122 ILE A O 1
ATOM 986 N N . LEU A 1 123 ? -1.733 2.140 4.584 1.00 89.69 123 LEU A N 1
ATOM 987 C CA . LEU A 1 123 ? -2.140 1.322 5.724 1.00 89.69 123 LEU A CA 1
ATOM 988 C C . LEU A 1 123 ? -2.879 2.134 6.804 1.00 89.69 123 LEU A C 1
ATOM 990 O O . LEU A 1 123 ? -3.815 1.631 7.419 1.00 89.69 123 LEU A O 1
ATOM 994 N N . GLY A 1 124 ? -2.527 3.407 6.993 1.00 89.56 124 GLY A N 1
ATOM 995 C CA . GLY A 1 124 ? -3.288 4.322 7.842 1.00 89.56 124 GLY A CA 1
ATOM 996 C C . GLY A 1 124 ? -4.728 4.519 7.363 1.00 89.56 124 GLY A C 1
ATOM 997 O O . GLY A 1 124 ? -5.659 4.463 8.165 1.00 89.56 124 GLY A O 1
ATOM 998 N N . ILE A 1 125 ? -4.927 4.677 6.050 1.00 92.31 125 ILE A N 1
ATOM 999 C CA . ILE A 1 125 ? -6.260 4.743 5.432 1.00 92.31 125 ILE A CA 1
ATOM 1000 C C . ILE A 1 125 ? -7.017 3.429 5.659 1.00 92.31 125 ILE A C 1
ATOM 1002 O O . ILE A 1 125 ? -8.180 3.463 6.052 1.00 92.31 125 ILE A O 1
ATOM 1006 N N . HIS A 1 126 ? -6.358 2.282 5.486 1.00 91.94 126 HIS A N 1
ATOM 1007 C CA . HIS A 1 126 ? -6.948 0.974 5.781 1.00 91.94 126 HIS A CA 1
ATOM 1008 C C . HIS A 1 126 ? -7.374 0.832 7.245 1.00 91.94 126 HIS A C 1
ATOM 1010 O O . HIS A 1 126 ? -8.438 0.283 7.513 1.00 91.94 126 HIS A O 1
ATOM 1016 N N . GLY A 1 127 ? -6.615 1.395 8.188 1.00 89.12 127 GLY A N 1
ATOM 1017 C CA . GLY A 1 127 ? -7.022 1.424 9.593 1.00 89.12 127 GLY A CA 1
ATOM 1018 C C . GLY A 1 127 ? -8.291 2.234 9.864 1.00 89.12 127 GLY A C 1
ATOM 1019 O O . GLY A 1 127 ? -9.023 1.900 10.788 1.00 89.12 127 GLY A O 1
ATOM 1020 N N . LEU A 1 128 ? -8.597 3.245 9.043 1.00 89.38 128 LEU A N 1
ATOM 1021 C CA . LEU A 1 128 ? -9.869 3.974 9.117 1.00 89.38 128 LEU A CA 1
ATOM 1022 C C . LEU A 1 128 ? -11.023 3.237 8.423 1.00 89.38 128 LEU A C 1
ATOM 1024 O O . LEU A 1 128 ? -12.168 3.356 8.851 1.00 89.38 128 LEU A O 1
ATOM 1028 N N . VAL A 1 129 ? -10.737 2.508 7.340 1.00 90.19 129 VAL A N 1
ATOM 1029 C CA . VAL A 1 129 ? -11.738 1.721 6.598 1.00 90.19 129 VAL A CA 1
ATOM 1030 C C . VAL A 1 129 ? -12.132 0.455 7.366 1.00 90.19 129 VAL A C 1
ATOM 1032 O O . VAL A 1 129 ? -13.300 0.073 7.355 1.00 90.19 129 VAL A O 1
ATOM 1035 N N . GLY A 1 130 ? -11.170 -0.179 8.040 1.00 89.19 130 GLY A N 1
ATOM 1036 C CA . GLY A 1 130 ? -11.350 -1.424 8.787 1.00 89.19 130 GLY A CA 1
ATOM 1037 C C . GLY A 1 130 ? -11.092 -2.705 7.983 1.00 89.19 130 GLY A C 1
ATOM 1038 O O . GLY A 1 130 ? -11.222 -3.789 8.547 1.00 89.19 130 GLY A O 1
ATOM 1039 N N . ASN A 1 131 ? -10.699 -2.603 6.708 1.00 91.81 131 ASN A N 1
ATOM 1040 C CA . ASN A 1 131 ? -10.362 -3.756 5.863 1.00 91.81 131 ASN A CA 1
ATOM 1041 C C . ASN A 1 131 ? -8.842 -3.953 5.755 1.00 91.81 131 ASN A C 1
ATOM 1043 O O . ASN A 1 131 ? -8.094 -2.967 5.780 1.00 91.81 131 ASN A O 1
ATOM 1047 N N . PRO A 1 132 ? -8.359 -5.198 5.587 1.00 92.25 132 PRO A N 1
ATOM 1048 C CA . PRO A 1 132 ? -6.939 -5.469 5.404 1.00 92.25 132 PRO A CA 1
ATOM 1049 C C . PRO A 1 132 ? -6.391 -4.864 4.106 1.00 92.25 132 PRO A C 1
ATOM 1051 O O . PRO A 1 132 ? -7.047 -4.877 3.065 1.00 92.25 132 PRO A O 1
ATOM 1054 N N . LEU A 1 133 ? -5.143 -4.402 4.153 1.00 94.00 133 LEU A N 1
ATOM 1055 C CA . LEU A 1 133 ? -4.325 -4.191 2.961 1.00 94.00 133 LEU A CA 1
ATOM 1056 C C . LEU A 1 133 ? -3.705 -5.535 2.566 1.00 94.00 133 LEU A C 1
ATOM 1058 O O . LEU A 1 133 ? -3.057 -6.176 3.398 1.00 94.00 133 LEU A O 1
ATOM 1062 N N . THR A 1 134 ? -3.866 -5.946 1.309 1.00 95.62 134 THR A N 1
ATOM 1063 C CA . THR A 1 134 ? -3.268 -7.191 0.809 1.00 95.62 134 THR A CA 1
ATOM 1064 C C . THR A 1 134 ? -2.047 -6.882 -0.044 1.00 95.62 134 THR A C 1
ATOM 1066 O O . THR A 1 134 ? -2.128 -6.101 -0.989 1.00 95.62 134 THR A O 1
ATOM 1069 N N . VAL A 1 135 ? -0.921 -7.521 0.265 1.00 94.31 135 VAL A N 1
ATOM 1070 C CA . VAL A 1 135 ? 0.329 -7.419 -0.497 1.00 94.31 135 VAL A CA 1
ATOM 1071 C C . VAL A 1 135 ? 0.764 -8.820 -0.902 1.00 94.31 135 VAL A C 1
ATOM 1073 O O . VAL A 1 135 ? 1.164 -9.614 -0.053 1.00 94.31 135 VAL A O 1
ATOM 1076 N N . LYS A 1 136 ? 0.690 -9.136 -2.192 1.00 95.38 136 LYS A N 1
ATOM 1077 C CA . LYS A 1 136 ? 1.246 -10.355 -2.782 1.00 95.38 136 LYS A CA 1
ATOM 1078 C C . LYS A 1 136 ? 2.576 -10.011 -3.420 1.00 95.38 136 LYS A C 1
ATOM 1080 O O . LYS A 1 136 ? 2.683 -9.041 -4.161 1.00 95.38 136 LYS A O 1
ATOM 1085 N N . SER A 1 137 ? 3.591 -10.796 -3.126 1.00 93.31 137 SER A N 1
ATOM 1086 C CA . SER A 1 137 ? 4.911 -10.599 -3.692 1.00 93.31 137 SER A CA 1
ATOM 1087 C C . SER A 1 137 ? 5.660 -11.912 -3.646 1.00 93.31 137 SER A C 1
ATOM 1089 O O . SER A 1 137 ? 5.730 -12.544 -2.589 1.00 93.31 137 SER A O 1
ATOM 1091 N N . ARG A 1 138 ? 6.244 -12.303 -4.780 1.00 89.38 138 ARG A N 1
ATOM 1092 C CA . ARG A 1 138 ? 7.056 -13.520 -4.893 1.00 89.38 138 ARG A CA 1
ATOM 1093 C C . ARG A 1 138 ? 6.295 -14.766 -4.425 1.00 89.38 138 ARG A C 1
ATOM 1095 O O . ARG A 1 138 ? 5.369 -15.208 -5.098 1.00 89.38 138 ARG A O 1
ATOM 1102 N N . ASP A 1 139 ? 6.679 -15.343 -3.289 1.00 91.38 139 ASP A N 1
ATOM 1103 C CA . ASP A 1 139 ? 6.135 -16.590 -2.762 1.00 91.38 139 ASP A CA 1
ATOM 1104 C C . ASP A 1 139 ? 5.128 -16.395 -1.619 1.00 91.38 139 ASP A C 1
ATOM 1106 O O . ASP A 1 139 ? 4.634 -17.382 -1.064 1.00 91.38 139 ASP A O 1
ATOM 1110 N N . LYS A 1 140 ? 4.789 -15.146 -1.257 1.00 93.56 140 LYS A N 1
ATOM 1111 C CA . LYS A 1 140 ? 3.890 -14.848 -0.132 1.00 93.56 140 LYS A CA 1
ATOM 1112 C C . LYS A 1 140 ? 2.823 -13.813 -0.447 1.00 93.56 140 LYS A C 1
ATOM 1114 O O . LYS A 1 140 ? 3.030 -12.844 -1.173 1.00 93.56 140 LYS A O 1
ATOM 1119 N N . VAL A 1 141 ? 1.658 -14.015 0.158 1.00 94.94 141 VAL A N 1
ATOM 1120 C CA . VAL A 1 141 ? 0.647 -12.974 0.329 1.00 94.94 141 VAL A CA 1
ATOM 1121 C C . VAL A 1 141 ? 0.556 -12.619 1.802 1.00 94.94 141 VAL A C 1
ATOM 1123 O O . VAL A 1 141 ? 0.452 -13.504 2.649 1.00 94.94 141 VAL A O 1
ATOM 1126 N N . HIS A 1 142 ? 0.599 -11.322 2.077 1.00 92.19 142 HIS A N 1
ATOM 1127 C CA . HIS A 1 142 ? 0.463 -10.721 3.390 1.00 92.19 142 HIS A CA 1
ATOM 1128 C C . HIS A 1 142 ? -0.873 -9.984 3.463 1.00 92.19 142 HIS A C 1
ATOM 1130 O O . HIS A 1 142 ? -1.145 -9.115 2.635 1.00 92.19 142 HIS A O 1
ATOM 1136 N N . GLU A 1 143 ? -1.686 -10.308 4.462 1.00 93.38 143 GLU A N 1
ATOM 1137 C CA . GLU A 1 143 ? -2.901 -9.568 4.807 1.00 93.38 143 GLU A CA 1
ATOM 1138 C C . GLU A 1 143 ? -2.627 -8.765 6.077 1.00 93.38 143 GLU A C 1
ATOM 1140 O O . GLU A 1 143 ? -2.222 -9.316 7.105 1.00 93.38 143 GLU A O 1
ATOM 1145 N N . ILE A 1 144 ? -2.783 -7.444 5.991 1.00 91.00 144 ILE A N 1
ATOM 1146 C CA . ILE A 1 144 ? -2.310 -6.525 7.023 1.00 91.00 144 ILE A CA 1
ATOM 1147 C C . ILE A 1 144 ? -3.469 -5.659 7.482 1.00 91.00 144 ILE A C 1
ATOM 1149 O O . ILE A 1 144 ? -3.967 -4.817 6.739 1.00 91.00 144 ILE A O 1
ATOM 1153 N N . SER A 1 145 ? -3.885 -5.877 8.723 1.00 89.12 145 SER A N 1
ATOM 1154 C CA . SER A 1 145 ? -4.999 -5.176 9.357 1.00 89.12 145 SER A CA 1
ATOM 1155 C C . SER A 1 145 ? -4.504 -4.276 10.478 1.00 89.12 145 SER A C 1
ATOM 1157 O O . SER A 1 145 ? -3.432 -4.492 11.049 1.00 89.12 145 SER A O 1
ATOM 1159 N N . VAL A 1 146 ? -5.308 -3.277 10.821 1.00 86.56 146 VAL A N 1
ATOM 1160 C CA . VAL A 1 146 ? -5.034 -2.361 11.926 1.00 86.56 146 VAL A CA 1
ATOM 1161 C C . VAL A 1 146 ? -6.186 -2.461 12.912 1.00 86.56 146 VAL A C 1
ATOM 1163 O O . VAL A 1 146 ? -7.331 -2.199 12.559 1.00 86.56 146 VAL A O 1
ATOM 1166 N N . GLU A 1 147 ? -5.879 -2.840 14.146 1.00 83.31 147 GLU A N 1
ATOM 1167 C CA . GLU A 1 147 ? -6.817 -2.792 15.263 1.00 83.31 147 GLU A CA 1
ATOM 1168 C C . GLU A 1 147 ? -6.582 -1.522 16.082 1.00 83.31 147 GLU A C 1
ATOM 1170 O O . GLU A 1 147 ? -5.449 -1.194 16.448 1.00 83.31 147 GLU A O 1
ATOM 1175 N N . GLU A 1 148 ? -7.660 -0.816 16.409 1.00 71.88 148 GLU A N 1
ATOM 1176 C CA . GLU A 1 148 ? -7.607 0.323 17.319 1.00 71.88 148 GLU A CA 1
ATOM 1177 C C . GLU A 1 148 ? -7.427 -0.161 18.768 1.00 71.88 148 GLU A C 1
ATOM 1179 O O . GLU A 1 148 ? -8.284 -0.849 19.327 1.00 71.88 148 GLU A O 1
ATOM 1184 N N . ASP A 1 149 ? -6.321 0.219 19.415 1.00 71.31 149 ASP A N 1
ATOM 1185 C CA . ASP A 1 149 ? -6.171 0.059 20.862 1.00 71.31 149 ASP A CA 1
ATOM 1186 C C . ASP A 1 149 ? -6.676 1.319 21.569 1.00 71.31 149 ASP A C 1
ATOM 1188 O O . ASP A 1 149 ? -5.947 2.287 21.781 1.00 71.31 149 ASP A O 1
ATOM 1192 N N . THR A 1 150 ? -7.939 1.285 21.979 1.00 63.75 150 THR A N 1
ATOM 1193 C CA . THR A 1 150 ? -8.595 2.387 22.705 1.00 63.75 150 THR A CA 1
ATOM 1194 C C . THR A 1 150 ? -7.970 2.721 24.068 1.00 63.75 150 THR A C 1
ATOM 1196 O O . THR A 1 150 ? -8.257 3.777 24.633 1.00 63.75 150 THR A O 1
ATOM 1199 N N . VAL A 1 151 ? -7.135 1.839 24.634 1.00 61.59 151 VAL A N 1
ATOM 1200 C CA . VAL A 1 151 ? -6.516 2.031 25.954 1.00 61.59 151 VAL A CA 1
ATOM 1201 C C . VAL A 1 151 ? -5.172 2.732 25.822 1.00 61.59 151 VAL A C 1
ATOM 1203 O O . VAL A 1 151 ? -4.858 3.614 26.624 1.00 61.59 151 VAL A O 1
ATOM 1206 N N . SER A 1 152 ? -4.367 2.329 24.838 1.00 60.12 152 SER A N 1
ATOM 1207 C CA . SER A 1 152 ? -3.045 2.910 24.595 1.00 60.12 152 SER A CA 1
ATOM 1208 C C . SER A 1 152 ? -3.032 3.967 23.490 1.00 60.12 152 SER A C 1
ATOM 1210 O O . SER A 1 152 ? -2.033 4.668 23.363 1.00 60.12 152 SER A O 1
ATOM 1212 N N . ASN A 1 153 ? -4.123 4.145 22.737 1.00 64.69 153 ASN A N 1
ATOM 1213 C CA . ASN A 1 153 ? -4.208 4.986 21.534 1.00 64.69 153 ASN A CA 1
ATOM 1214 C C . ASN A 1 153 ? -3.053 4.729 20.544 1.00 64.69 153 ASN A C 1
ATOM 1216 O O . ASN A 1 153 ? -2.607 5.626 19.828 1.00 64.69 153 ASN A O 1
ATOM 1220 N N . VAL A 1 154 ? -2.510 3.509 20.557 1.00 67.56 154 VAL A N 1
ATOM 1221 C CA . VAL A 1 154 ? -1.455 3.050 19.656 1.00 67.56 154 VAL A CA 1
ATOM 1222 C C . VAL A 1 154 ? -2.067 1.951 18.792 1.00 67.56 154 VAL A C 1
ATOM 1224 O O . VAL A 1 154 ? -2.380 0.884 19.316 1.00 67.56 154 VAL A O 1
ATOM 1227 N N . PRO A 1 155 ? -2.261 2.181 17.485 1.00 74.88 155 PRO A N 1
ATOM 1228 C CA . PRO A 1 155 ? -2.843 1.172 16.615 1.00 74.88 155 PRO A CA 1
ATOM 1229 C C . PRO A 1 155 ? -1.969 -0.080 16.591 1.00 74.88 155 PRO A C 1
ATOM 1231 O O . PRO A 1 155 ? -0.741 -0.009 16.473 1.00 74.88 155 PRO A O 1
ATOM 1234 N N . LYS A 1 156 ? -2.613 -1.238 16.704 1.00 82.19 156 LYS A N 1
ATOM 1235 C CA . LYS A 1 156 ? -1.960 -2.540 16.675 1.00 82.19 156 LYS A CA 1
ATOM 1236 C C . LYS A 1 156 ? -2.067 -3.115 15.270 1.00 82.19 156 LYS A C 1
ATOM 1238 O O . LYS A 1 156 ? -3.160 -3.339 14.764 1.00 82.19 156 LYS A O 1
ATOM 1243 N N . ILE A 1 157 ? -0.926 -3.393 14.651 1.00 84.25 157 ILE A N 1
ATOM 1244 C CA . ILE A 1 157 ? -0.891 -4.035 13.335 1.00 84.25 157 ILE A CA 1
ATOM 1245 C C . ILE A 1 157 ? -0.990 -5.546 13.514 1.00 84.25 157 ILE A C 1
ATOM 1247 O O . ILE A 1 157 ? -0.178 -6.147 14.220 1.00 84.25 157 ILE A O 1
ATOM 1251 N N . ILE A 1 158 ? -1.958 -6.153 12.837 1.00 87.88 158 ILE A N 1
ATOM 1252 C CA . ILE A 1 158 ? -2.086 -7.601 12.689 1.00 87.88 158 ILE A CA 1
ATOM 1253 C C . ILE A 1 158 ? -1.632 -7.988 11.293 1.00 87.88 158 ILE A C 1
ATOM 1255 O O . ILE A 1 158 ? -1.931 -7.300 10.319 1.00 87.88 158 ILE A O 1
ATOM 1259 N N . ARG A 1 159 ? -0.900 -9.096 11.210 1.00 86.81 159 ARG A N 1
ATOM 1260 C CA . ARG A 1 159 ? -0.391 -9.641 9.958 1.00 86.81 159 ARG A CA 1
ATOM 1261 C C . ARG A 1 159 ? -0.684 -11.124 9.914 1.00 86.81 159 ARG A C 1
ATOM 1263 O O . ARG A 1 159 ? -0.419 -11.821 10.891 1.00 86.81 159 ARG A O 1
ATOM 1270 N N . ASP A 1 160 ? -1.170 -11.568 8.772 1.00 90.69 160 ASP A N 1
ATOM 1271 C CA . ASP A 1 160 ? -1.204 -12.974 8.403 1.00 90.69 160 ASP A CA 1
ATOM 1272 C C . ASP A 1 160 ? -0.466 -13.157 7.078 1.00 90.69 160 ASP A C 1
ATOM 1274 O O . ASP A 1 160 ? -0.417 -12.234 6.256 1.00 90.69 160 ASP A O 1
ATOM 1278 N N . SER A 1 161 ? 0.147 -14.321 6.880 1.00 91.38 161 SER A N 1
ATOM 1279 C CA . SER A 1 161 ? 0.793 -14.642 5.613 1.00 91.38 161 SER A CA 1
ATOM 1280 C C . SER A 1 161 ? 0.593 -16.094 5.211 1.00 91.38 161 SER A C 1
ATOM 1282 O O . SER A 1 161 ? 0.590 -17.014 6.029 1.00 91.38 161 SER A O 1
ATOM 1284 N N . LYS A 1 162 ? 0.430 -16.305 3.905 1.00 94.06 162 LYS A N 1
ATOM 1285 C CA . LYS A 1 162 ? 0.279 -17.632 3.301 1.00 94.06 162 LYS A CA 1
ATOM 1286 C C . LYS A 1 162 ? 1.063 -17.709 1.989 1.00 94.06 162 LYS A C 1
ATOM 1288 O O . LYS A 1 162 ? 1.293 -16.672 1.362 1.00 94.06 162 LYS A O 1
ATOM 1293 N N . PRO A 1 163 ? 1.476 -18.915 1.563 1.00 94.56 163 PRO A N 1
ATOM 1294 C CA . PRO A 1 163 ? 2.164 -19.082 0.292 1.00 94.56 163 PRO A CA 1
ATOM 1295 C C . PRO A 1 163 ? 1.295 -18.641 -0.890 1.00 94.56 163 PRO A C 1
ATOM 1297 O O . PRO A 1 163 ? 0.094 -18.919 -0.925 1.00 94.56 163 PRO A O 1
ATOM 1300 N N . VAL A 1 164 ? 1.913 -18.004 -1.878 1.00 94.69 164 VAL A N 1
ATOM 1301 C CA . VAL A 1 164 ? 1.316 -17.684 -3.181 1.00 94.69 164 VAL A CA 1
ATOM 1302 C C . VAL A 1 164 ? 2.352 -17.944 -4.273 1.00 94.69 164 VAL A C 1
ATOM 1304 O O . VAL A 1 164 ? 3.533 -18.089 -3.987 1.00 94.69 164 VAL A O 1
ATOM 1307 N N . ASN A 1 165 ? 1.920 -18.050 -5.524 1.00 91.62 165 ASN A N 1
ATOM 1308 C CA . ASN A 1 165 ? 2.826 -18.052 -6.666 1.00 91.62 165 ASN A CA 1
ATOM 1309 C C . ASN A 1 165 ? 2.386 -16.928 -7.599 1.00 91.62 165 ASN A C 1
ATOM 1311 O O . ASN A 1 165 ? 1.317 -17.027 -8.204 1.00 91.62 165 ASN A O 1
ATOM 1315 N N . ILE A 1 166 ? 3.173 -15.859 -7.641 1.00 92.50 166 ILE A N 1
ATOM 1316 C CA . ILE A 1 166 ? 2.928 -14.687 -8.474 1.00 92.50 166 ILE A CA 1
ATOM 1317 C C . ILE A 1 166 ? 4.265 -14.167 -9.007 1.00 92.50 166 ILE A C 1
ATOM 1319 O O . ILE A 1 166 ? 5.299 -14.287 -8.348 1.00 92.50 166 ILE A O 1
ATOM 1323 N N . ASP A 1 167 ? 4.250 -13.604 -10.206 1.00 89.62 167 ASP A N 1
ATOM 1324 C CA . ASP A 1 167 ? 5.335 -12.771 -10.702 1.00 89.62 167 ASP A CA 1
ATOM 1325 C C . ASP A 1 167 ? 5.207 -11.339 -10.156 1.00 89.62 167 ASP A C 1
ATOM 1327 O O . ASP A 1 167 ? 4.111 -10.810 -9.995 1.00 89.62 167 ASP A O 1
ATOM 1331 N N . GLY A 1 168 ? 6.343 -10.721 -9.832 1.00 92.62 168 GLY A N 1
ATOM 1332 C CA . GLY A 1 168 ? 6.405 -9.357 -9.309 1.00 92.62 168 GLY A CA 1
ATOM 1333 C C . GLY A 1 168 ? 5.599 -9.107 -8.034 1.00 92.62 168 GLY A C 1
ATOM 1334 O O . GLY A 1 168 ? 5.717 -9.862 -7.058 1.00 92.62 168 GLY A O 1
ATOM 1335 N N . THR A 1 169 ? 4.861 -7.994 -8.012 1.00 95.31 169 THR A N 1
ATOM 1336 C CA . THR A 1 169 ? 4.116 -7.511 -6.839 1.00 95.31 169 THR A CA 1
ATOM 1337 C C . THR A 1 169 ? 2.676 -7.202 -7.214 1.00 95.31 169 THR A C 1
ATOM 1339 O O . THR A 1 169 ? 2.420 -6.518 -8.195 1.00 95.31 169 THR A O 1
ATOM 1342 N N . GLU A 1 170 ? 1.722 -7.629 -6.394 1.00 96.94 170 GLU A N 1
ATOM 1343 C CA . GLU A 1 170 ? 0.332 -7.182 -6.458 1.00 96.94 170 GLU A CA 1
ATOM 1344 C C . GLU A 1 170 ? -0.073 -6.581 -5.114 1.00 96.94 170 GLU A C 1
ATOM 1346 O O . GLU A 1 170 ? 0.073 -7.211 -4.067 1.00 96.94 170 GLU A O 1
ATOM 1351 N N . ILE A 1 171 ? -0.621 -5.370 -5.133 1.00 96.12 171 ILE A N 1
ATOM 1352 C CA . ILE A 1 171 ? -1.203 -4.742 -3.947 1.00 96.12 171 ILE A CA 1
ATOM 1353 C C . ILE A 1 171 ? -2.689 -4.514 -4.194 1.00 96.12 171 ILE A C 1
ATOM 1355 O O . ILE A 1 171 ? -3.061 -3.880 -5.181 1.00 96.12 171 ILE A O 1
ATOM 1359 N N . VAL A 1 172 ? -3.521 -5.004 -3.271 1.00 97.12 172 VAL A N 1
ATOM 1360 C CA . VAL A 1 172 ? -4.976 -4.815 -3.269 1.00 97.12 172 VAL A CA 1
ATOM 1361 C C . VAL A 1 172 ? -5.367 -3.970 -2.064 1.00 97.12 172 VAL A C 1
ATOM 1363 O O . VAL A 1 172 ? -5.176 -4.371 -0.912 1.00 97.12 172 VAL A O 1
ATOM 1366 N N . ALA A 1 173 ? -5.920 -2.798 -2.352 1.00 96.50 173 ALA A N 1
ATOM 1367 C CA . ALA A 1 173 ? -6.463 -1.859 -1.389 1.00 96.50 173 ALA A CA 1
ATOM 1368 C C . ALA A 1 173 ? -7.997 -1.872 -1.449 1.00 96.50 173 ALA A C 1
ATOM 1370 O O . ALA A 1 173 ? -8.600 -1.183 -2.275 1.00 96.50 173 ALA A O 1
ATOM 1371 N N . ASP A 1 174 ? -8.616 -2.658 -0.568 1.00 94.56 174 ASP A N 1
ATOM 1372 C CA . ASP A 1 174 ? -10.059 -2.646 -0.321 1.00 94.56 174 ASP A CA 1
ATOM 1373 C C . ASP A 1 174 ? -10.451 -1.443 0.559 1.00 94.56 174 ASP A C 1
ATOM 1375 O O . ASP A 1 174 ? -10.015 -1.293 1.701 1.00 94.56 174 ASP A O 1
ATOM 1379 N N . LEU A 1 175 ? -11.277 -0.567 -0.009 1.00 91.94 175 LEU A N 1
ATOM 1380 C CA . LEU A 1 175 ? -11.745 0.697 0.559 1.00 91.94 175 LEU A CA 1
ATOM 1381 C C . LEU A 1 175 ? -13.240 0.663 0.917 1.00 91.94 175 LEU A C 1
ATOM 1383 O O . LEU A 1 175 ? -13.839 1.712 1.194 1.00 91.94 175 LEU A O 1
ATOM 1387 N N . CYS A 1 176 ? -13.875 -0.511 0.888 1.00 85.56 176 CYS A N 1
ATOM 1388 C CA . CYS A 1 176 ? -15.259 -0.674 1.315 1.00 85.56 176 CYS A CA 1
ATOM 1389 C C . CYS A 1 176 ? -15.382 -0.483 2.825 1.00 85.56 176 CYS A C 1
ATOM 1391 O O . CYS A 1 176 ? -14.721 -1.156 3.595 1.00 85.56 176 CYS A O 1
ATOM 1393 N N . ILE A 1 177 ? -16.284 0.380 3.287 1.00 75.81 177 ILE A N 1
ATOM 1394 C CA . ILE A 1 177 ? -16.538 0.504 4.728 1.00 75.81 177 ILE A CA 1
ATOM 1395 C C . ILE A 1 177 ? -17.581 -0.556 5.116 1.00 75.81 177 ILE A C 1
ATOM 1397 O O . ILE A 1 177 ? -18.701 -0.496 4.592 1.00 75.81 177 ILE A O 1
ATOM 1401 N N . PRO A 1 178 ? -17.268 -1.512 6.012 1.00 63.09 178 PRO A N 1
ATOM 1402 C CA . PRO A 1 178 ? -18.227 -2.525 6.440 1.00 63.09 178 PRO A CA 1
ATOM 1403 C C . PRO A 1 178 ? -19.497 -1.893 7.024 1.00 63.09 178 PRO A C 1
ATOM 1405 O O . PRO A 1 178 ? -19.435 -1.011 7.879 1.00 63.09 178 PRO A O 1
ATOM 1408 N N . GLY A 1 179 ? -20.667 -2.337 6.561 1.00 57.06 179 GLY A N 1
ATOM 1409 C CA . GLY A 1 179 ? -21.965 -1.859 7.057 1.00 57.06 179 GLY A CA 1
ATOM 1410 C C . GLY A 1 179 ? -22.422 -0.497 6.518 1.00 57.06 179 GLY A C 1
ATOM 1411 O O .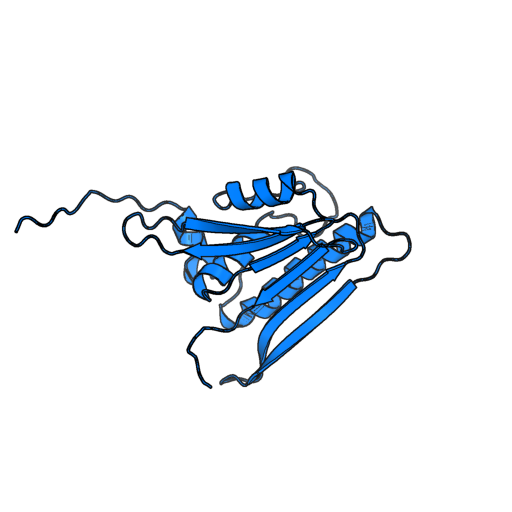 GLY A 1 179 ? -23.505 -0.041 6.880 1.00 57.06 179 GLY A O 1
ATOM 1412 N N . ALA A 1 180 ? -21.653 0.142 5.631 1.00 56.38 180 ALA A N 1
ATOM 1413 C CA . ALA A 1 180 ? -22.119 1.294 4.868 1.00 56.38 180 ALA A CA 1
ATOM 1414 C C . ALA A 1 180 ? -22.912 0.813 3.638 1.00 56.38 180 ALA A C 1
ATOM 1416 O O . ALA A 1 180 ? -22.388 0.779 2.525 1.00 56.38 180 ALA A O 1
ATOM 1417 N N . GLU A 1 181 ? -24.169 0.401 3.833 1.00 39.16 181 GLU A N 1
ATOM 1418 C CA . GLU A 1 181 ? -25.096 0.261 2.703 1.00 39.16 181 GLU A CA 1
ATOM 1419 C C . GLU A 1 181 ? -25.344 1.637 2.052 1.00 39.16 181 GLU A C 1
ATOM 1421 O O . GLU A 1 181 ? -25.324 2.673 2.724 1.00 39.16 181 GLU A O 1
ATOM 1426 N N . ALA A 1 182 ? -25.493 1.627 0.724 1.00 44.53 182 ALA A N 1
ATOM 1427 C CA . ALA A 1 182 ? -25.641 2.805 -0.133 1.00 44.53 182 ALA A CA 1
ATOM 1428 C C . ALA A 1 182 ? -26.954 3.576 0.077 1.00 44.53 182 ALA A C 1
ATOM 1430 O O . ALA A 1 182 ? -27.993 2.934 0.349 1.00 44.53 182 ALA A O 1
#

pLDDT: mean 81.54, std 14.45, range [39.16, 98.06]

Foldseek 3Di:
DDPPDDDADDDVQLLLQDQVSLCVVQVDHLQCVQVSLQVLLVLVQVVQCVVAPPDKDKDWDFDWDDDPPGIGTQKIKIDIQGPWDDPVRVVVLVVVLVDQDDPQCPPPDPGPPNRSNNVSSLQSLQQVQQAWKWKDTAFKIKTWGWDQDPRHSRIDIDIDMDTDHDRHMMIMRRRHRPPPDD